Protein AF-A0A535D426-F1 (afdb_monomer_lite)

Radius of gyration: 14.11 Å; chains: 1; bounding box: 33×24×41 Å

Structure (mmCIF, N/CA/C/O backbone):
data_AF-A0A535D426-F1
#
_entry.id   AF-A0A535D426-F1
#
loop_
_atom_site.group_PDB
_atom_site.id
_atom_site.type_symbol
_atom_site.label_atom_id
_atom_site.label_alt_id
_atom_site.label_comp_id
_atom_site.label_asym_id
_atom_site.label_entity_id
_atom_site.label_seq_id
_atom_site.pdbx_PDB_ins_code
_atom_site.Cartn_x
_atom_site.Cartn_y
_atom_site.Cartn_z
_atom_site.occupancy
_atom_site.B_iso_or_equiv
_atom_site.auth_seq_id
_atom_site.auth_comp_id
_atom_site.auth_asym_id
_atom_site.auth_atom_id
_atom_site.pdbx_PDB_model_num
ATOM 1 N N . MET A 1 1 ? 3.350 -9.212 21.946 1.00 76.25 1 MET A N 1
ATOM 2 C CA . MET A 1 1 ? 3.458 -9.262 20.469 1.00 76.25 1 MET A CA 1
ATOM 3 C C . MET A 1 1 ? 3.745 -7.859 19.981 1.00 76.25 1 MET A C 1
ATOM 5 O O . MET A 1 1 ? 3.282 -6.935 20.636 1.00 76.25 1 MET A O 1
ATOM 9 N N . ALA A 1 2 ? 4.517 -7.709 18.905 1.00 88.38 2 ALA A N 1
ATOM 10 C CA . ALA A 1 2 ? 4.819 -6.386 18.370 1.00 88.38 2 ALA A CA 1
ATOM 11 C C . ALA A 1 2 ? 3.609 -5.803 17.623 1.00 88.38 2 ALA A C 1
ATOM 13 O O . ALA A 1 2 ? 2.902 -6.553 16.942 1.00 88.38 2 ALA A O 1
ATOM 14 N N . THR A 1 3 ? 3.366 -4.501 17.755 1.00 95.12 3 THR A N 1
ATOM 15 C CA . THR A 1 3 ? 2.287 -3.801 17.039 1.00 95.12 3 THR A CA 1
ATOM 16 C C . THR A 1 3 ? 2.575 -3.739 15.531 1.00 95.12 3 THR A C 1
ATOM 18 O O . THR A 1 3 ? 3.729 -3.896 15.113 1.00 95.12 3 THR A O 1
ATOM 21 N N . PRO A 1 4 ? 1.560 -3.519 14.672 1.00 93.94 4 PRO A N 1
ATOM 22 C CA . PRO A 1 4 ? 1.787 -3.292 13.246 1.00 93.94 4 PRO A CA 1
ATOM 23 C C . PRO A 1 4 ? 2.819 -2.188 12.973 1.00 93.94 4 PRO A C 1
ATOM 25 O O . PRO A 1 4 ? 3.704 -2.377 12.143 1.00 93.94 4 PRO A O 1
ATOM 28 N N . GLU A 1 5 ? 2.774 -1.082 13.716 1.00 93.06 5 GLU A N 1
ATOM 29 C CA . GLU A 1 5 ? 3.748 0.007 13.625 1.00 93.06 5 GLU A CA 1
ATOM 30 C C . GLU A 1 5 ? 5.164 -0.433 13.999 1.00 93.06 5 GLU A C 1
ATOM 32 O O . GLU A 1 5 ? 6.110 -0.123 13.282 1.00 93.06 5 GLU A O 1
ATOM 37 N N . GLU A 1 6 ? 5.326 -1.200 15.078 1.00 94.69 6 GLU A N 1
ATOM 38 C CA . GLU A 1 6 ? 6.635 -1.732 15.468 1.00 94.69 6 GLU A CA 1
ATOM 39 C C . GLU A 1 6 ? 7.207 -2.679 14.406 1.00 94.69 6 GLU A C 1
ATOM 41 O O . GLU A 1 6 ? 8.421 -2.724 14.202 1.00 94.69 6 GLU A O 1
ATOM 46 N N . ASN A 1 7 ? 6.351 -3.434 13.712 1.00 95.38 7 ASN A N 1
ATOM 47 C CA . ASN A 1 7 ? 6.781 -4.288 12.607 1.00 95.38 7 ASN A CA 1
ATOM 48 C C . ASN A 1 7 ? 7.218 -3.469 11.387 1.00 95.38 7 ASN A C 1
ATOM 50 O O . ASN A 1 7 ? 8.231 -3.808 10.780 1.00 95.38 7 ASN A O 1
ATOM 54 N N . LEU A 1 8 ? 6.519 -2.377 11.060 1.00 93.75 8 LEU A N 1
ATOM 55 C CA . LEU A 1 8 ? 6.938 -1.458 9.994 1.00 93.75 8 LEU A CA 1
ATOM 56 C C . LEU A 1 8 ? 8.305 -0.833 10.300 1.00 93.75 8 LEU A C 1
ATOM 58 O O . LEU A 1 8 ? 9.195 -0.875 9.451 1.00 93.75 8 LEU A O 1
ATOM 62 N N . THR A 1 9 ? 8.520 -0.374 11.537 1.00 93.00 9 THR A N 1
ATOM 63 C CA . THR A 1 9 ? 9.810 0.186 11.970 1.00 93.00 9 THR A CA 1
ATOM 64 C C . THR A 1 9 ? 10.952 -0.823 11.829 1.00 93.00 9 THR A C 1
ATOM 66 O O . THR A 1 9 ? 12.026 -0.472 11.347 1.00 93.00 9 THR A O 1
ATOM 69 N N . LYS A 1 10 ? 10.736 -2.098 12.185 1.00 95.44 10 LYS A N 1
ATOM 70 C CA . LYS A 1 10 ? 11.750 -3.163 12.014 1.00 95.44 10 LYS A CA 1
ATOM 71 C C . LYS A 1 10 ? 12.114 -3.421 10.553 1.00 95.44 10 LYS A C 1
ATOM 73 O O . LYS A 1 10 ? 13.227 -3.857 10.280 1.00 95.44 10 LYS A O 1
ATOM 78 N N . LEU A 1 11 ? 11.184 -3.169 9.633 1.00 94.00 11 LEU A N 1
ATOM 79 C CA . LEU A 1 11 ? 11.405 -3.275 8.192 1.00 94.00 11 LEU A CA 1
ATOM 80 C C . LEU A 1 11 ? 12.024 -2.001 7.592 1.00 94.00 11 LEU A C 1
ATOM 82 O O . LEU A 1 11 ? 12.288 -1.973 6.393 1.00 94.00 11 LEU A O 1
ATOM 86 N N . GLY A 1 12 ? 12.254 -0.954 8.395 1.00 93.12 12 GLY A N 1
ATOM 87 C CA . GLY A 1 12 ? 12.725 0.345 7.909 1.00 93.12 12 GLY A CA 1
ATOM 88 C C . GLY A 1 12 ? 11.685 1.073 7.055 1.00 93.12 12 GLY A C 1
ATOM 89 O O . GLY A 1 12 ? 12.051 1.832 6.160 1.00 93.12 12 GLY A O 1
ATOM 90 N N . LEU A 1 13 ? 10.396 0.805 7.289 1.00 92.00 13 LEU A N 1
ATOM 91 C CA . LEU A 1 13 ? 9.284 1.383 6.542 1.00 92.00 13 LEU A CA 1
ATOM 92 C C . LEU A 1 13 ? 8.540 2.412 7.391 1.00 92.00 13 LEU A C 1
ATOM 94 O O . LEU A 1 13 ? 8.255 2.184 8.565 1.00 92.00 13 LEU A O 1
ATOM 98 N N . GLU A 1 14 ? 8.149 3.511 6.755 1.00 89.25 14 GLU A N 1
ATOM 99 C CA . GLU A 1 14 ? 7.324 4.556 7.354 1.00 89.25 14 GLU A CA 1
ATOM 100 C C . GLU A 1 14 ? 6.016 4.700 6.577 1.00 89.25 14 GLU A C 1
ATOM 102 O O . GLU A 1 14 ? 5.972 4.522 5.355 1.00 89.25 14 GLU A O 1
ATOM 107 N N . LEU A 1 15 ? 4.933 5.015 7.288 1.00 88.88 15 LEU A N 1
ATOM 108 C CA . LEU A 1 15 ? 3.656 5.291 6.643 1.00 88.88 15 LEU A CA 1
ATOM 109 C C . LEU A 1 15 ? 3.709 6.664 5.958 1.00 88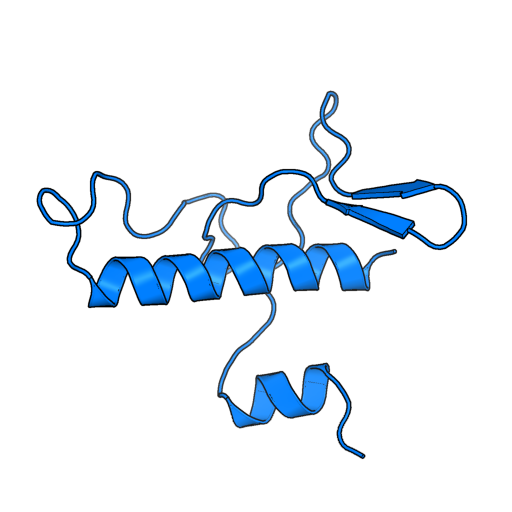.88 15 LEU A C 1
ATOM 111 O O . LEU A 1 15 ? 4.128 7.633 6.594 1.00 88.88 15 LEU A O 1
ATOM 115 N N . PRO A 1 16 ? 3.269 6.772 4.692 1.00 86.56 16 PRO A N 1
ATOM 116 C CA . PRO A 1 16 ? 3.135 8.062 4.035 1.00 86.56 16 PRO A CA 1
ATOM 117 C C . PRO A 1 16 ? 2.013 8.877 4.682 1.00 86.56 16 PRO A C 1
ATOM 119 O O . PRO A 1 16 ? 1.158 8.342 5.398 1.00 86.56 16 PRO A O 1
ATOM 122 N N . ASP A 1 17 ? 1.976 10.171 4.362 1.00 82.31 17 ASP A N 1
ATOM 123 C CA . ASP A 1 17 ? 0.827 10.991 4.722 1.00 82.31 17 ASP A CA 1
ATOM 124 C C . ASP A 1 17 ? -0.440 10.390 4.079 1.00 82.31 17 ASP A C 1
ATOM 126 O O . ASP A 1 17 ? -0.434 10.034 2.892 1.00 82.31 17 ASP A O 1
ATOM 130 N N . PRO A 1 18 ? -1.535 10.244 4.843 1.00 74.25 18 PRO A N 1
ATOM 131 C CA . PRO A 1 18 ? -2.769 9.685 4.322 1.00 74.25 18 PRO A CA 1
ATOM 132 C C . PRO A 1 18 ? -3.245 10.479 3.106 1.00 74.25 18 PRO A C 1
ATOM 134 O O . PRO A 1 18 ? -3.283 11.710 3.136 1.00 74.25 18 PRO A O 1
ATOM 137 N N . ALA A 1 19 ? -3.648 9.779 2.043 1.00 68.56 19 ALA A N 1
ATOM 138 C CA . ALA A 1 19 ? -4.173 10.443 0.858 1.00 68.56 19 ALA A CA 1
ATOM 139 C C . ALA A 1 19 ? -5.367 11.341 1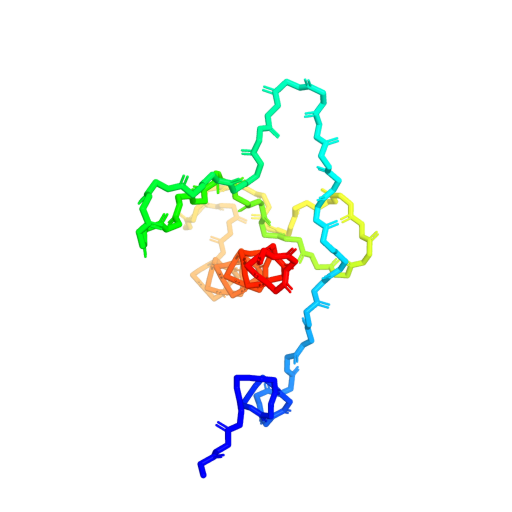.242 1.00 68.56 19 ALA A C 1
ATOM 141 O O . ALA A 1 19 ? -6.231 10.893 2.006 1.00 68.56 19 ALA A O 1
ATOM 142 N N . PRO A 1 20 ? -5.445 12.582 0.722 1.00 68.50 20 PRO A N 1
ATOM 143 C CA . PRO A 1 20 ? -6.597 13.431 0.968 1.00 68.50 20 PRO A CA 1
ATOM 144 C C . PRO A 1 20 ? -7.865 12.749 0.448 1.00 68.50 20 PRO A C 1
ATOM 146 O O . PRO A 1 20 ? -7.841 11.986 -0.533 1.00 68.50 20 PRO A O 1
ATOM 149 N N . GLU A 1 21 ? -8.968 13.022 1.137 1.00 65.00 21 GLU A N 1
ATOM 150 C CA . GLU A 1 21 ? -10.297 12.711 0.634 1.00 65.00 21 GLU A CA 1
ATOM 151 C C . GLU A 1 21 ? -10.533 13.603 -0.584 1.00 65.00 21 GLU A C 1
ATOM 153 O O . GLU A 1 21 ? -10.481 14.829 -0.499 1.00 65.00 21 GLU A O 1
ATOM 158 N N . GLU A 1 22 ? -10.705 12.985 -1.747 1.00 64.44 22 GLU A N 1
ATOM 159 C CA . GLU A 1 22 ? -11.129 13.703 -2.943 1.00 64.44 22 GLU A CA 1
ATOM 160 C C . GLU A 1 22 ? -12.654 13.762 -2.907 1.00 64.44 22 GLU A C 1
ATOM 162 O O . GLU A 1 22 ? -13.292 12.776 -2.538 1.00 64.44 22 GLU A O 1
ATOM 167 N N . SER A 1 23 ? -13.248 14.899 -3.284 1.00 57.66 23 SER A N 1
ATOM 168 C CA . SER A 1 23 ? -14.671 15.200 -3.039 1.00 57.66 23 SER A CA 1
ATOM 169 C C . SER A 1 23 ? -15.663 14.167 -3.594 1.00 57.66 23 SER A C 1
ATOM 171 O O . SER A 1 23 ? -16.824 14.180 -3.204 1.00 57.66 23 SER A O 1
ATOM 173 N N . ASN A 1 24 ? -15.213 13.280 -4.489 1.00 63.94 24 ASN A N 1
ATOM 174 C CA . ASN A 1 24 ? -16.024 12.258 -5.148 1.00 63.94 24 ASN A CA 1
ATOM 175 C C . ASN A 1 24 ? -15.540 10.814 -4.887 1.00 63.94 24 ASN A C 1
ATOM 177 O O . ASN A 1 24 ? -16.035 9.895 -5.537 1.00 63.94 24 ASN A O 1
ATOM 181 N N . ASN A 1 25 ? -14.565 10.580 -3.996 1.00 64.31 25 ASN A N 1
ATOM 182 C CA . ASN A 1 25 ? -14.024 9.238 -3.755 1.00 64.31 25 ASN A CA 1
ATOM 183 C C . ASN A 1 25 ? -13.753 8.970 -2.266 1.00 64.31 25 ASN A C 1
ATOM 185 O O . ASN A 1 25 ? -12.784 9.468 -1.686 1.00 64.31 25 ASN A O 1
ATOM 189 N N . THR A 1 26 ? -14.592 8.131 -1.655 1.00 81.69 26 THR A N 1
ATOM 190 C CA . THR A 1 26 ? -14.384 7.648 -0.289 1.00 81.69 26 THR A CA 1
ATOM 191 C C . THR A 1 26 ? -13.233 6.639 -0.265 1.00 81.69 26 THR A C 1
ATOM 193 O O . THR A 1 26 ? -13.271 5.614 -0.943 1.00 81.69 26 THR A O 1
ATOM 196 N N . ARG A 1 27 ? -12.186 6.912 0.524 1.00 85.38 27 ARG A N 1
ATOM 197 C CA . ARG A 1 27 ? -10.979 6.062 0.576 1.00 85.38 27 ARG A CA 1
ATOM 198 C C . ARG A 1 27 ? -11.188 4.739 1.304 1.00 85.38 27 ARG A C 1
ATOM 200 O O . ARG A 1 27 ? -10.510 3.765 0.983 1.00 85.38 27 ARG A O 1
ATOM 207 N N . CYS A 1 28 ? -12.094 4.719 2.276 1.00 89.88 28 CYS A N 1
ATOM 208 C CA . CYS A 1 28 ? -12.465 3.529 3.023 1.00 89.88 28 CYS A CA 1
ATOM 209 C C . CYS A 1 28 ? -13.930 3.619 3.449 1.00 89.88 28 CYS A C 1
ATOM 211 O O . CYS A 1 28 ? -14.345 4.644 3.986 1.00 89.88 28 CYS A O 1
ATOM 213 N N . VAL A 1 29 ? -14.701 2.553 3.246 1.00 91.38 29 VAL A N 1
ATOM 214 C CA . VAL A 1 29 ? -16.063 2.431 3.785 1.00 91.38 29 VAL A CA 1
ATOM 215 C C . VAL A 1 29 ? -16.162 1.217 4.696 1.00 91.38 29 VAL A C 1
ATOM 217 O O . VAL A 1 29 ? -15.568 0.172 4.428 1.00 91.38 29 VAL A O 1
ATOM 220 N N . ARG A 1 30 ? -16.936 1.347 5.777 1.00 93.19 30 ARG A N 1
ATOM 221 C CA . ARG A 1 30 ? -17.195 0.259 6.722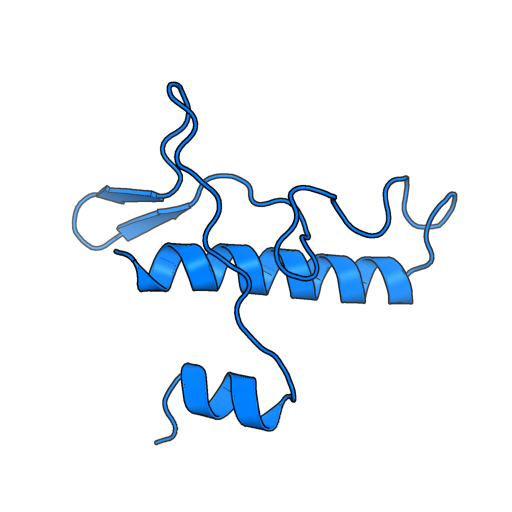 1.00 93.19 30 ARG A CA 1
ATOM 222 C C . ARG A 1 30 ? -18.600 -0.295 6.532 1.00 93.19 30 ARG A C 1
ATOM 224 O O . ARG A 1 30 ? -19.573 0.447 6.624 1.00 93.19 30 ARG A O 1
ATOM 231 N N . VAL A 1 31 ? -18.704 -1.609 6.343 1.00 96.75 31 VAL A N 1
ATOM 232 C CA . VAL A 1 31 ? -19.978 -2.340 6.310 1.00 96.75 31 VAL A CA 1
ATOM 233 C C . VAL A 1 31 ? -19.929 -3.419 7.387 1.00 96.75 31 VAL A C 1
ATOM 235 O O . VAL A 1 31 ? -19.261 -4.440 7.237 1.00 96.75 31 VAL A O 1
ATOM 238 N N . GLY A 1 32 ? -20.590 -3.163 8.519 1.00 95.75 32 GLY A N 1
ATOM 239 C CA . GLY A 1 32 ? -20.513 -4.028 9.698 1.00 95.75 32 GLY A CA 1
ATOM 240 C C . GLY A 1 32 ? -19.088 -4.107 10.258 1.00 95.75 32 GLY A C 1
ATOM 241 O O . GLY A 1 32 ? -18.556 -3.126 10.785 1.00 95.75 32 GLY A O 1
ATOM 242 N N . ASN A 1 33 ? -18.467 -5.281 10.156 1.00 96.31 33 ASN A N 1
ATOM 243 C CA . ASN A 1 33 ? -17.085 -5.543 10.569 1.00 96.31 33 ASN A CA 1
ATOM 244 C C . ASN A 1 33 ? -16.086 -5.595 9.397 1.00 96.31 33 ASN A C 1
ATOM 246 O O . ASN A 1 33 ? -14.931 -5.948 9.617 1.00 96.31 33 ASN A O 1
ATOM 250 N N . LEU A 1 34 ? -16.509 -5.251 8.177 1.00 96.62 34 LEU A N 1
ATOM 251 C CA . LEU A 1 34 ? -15.653 -5.221 6.992 1.00 96.62 34 LEU A CA 1
ATOM 252 C C . LEU A 1 34 ? -15.273 -3.786 6.627 1.00 96.62 34 LEU A C 1
ATOM 254 O O . LEU A 1 34 ? -16.125 -2.895 6.627 1.00 96.62 34 LEU A O 1
ATOM 258 N N . LEU A 1 35 ? -14.001 -3.589 6.281 1.00 94.38 35 LEU A N 1
ATOM 259 C CA . LEU A 1 35 ? -13.474 -2.353 5.705 1.00 94.38 35 LEU A CA 1
ATOM 260 C C . LEU A 1 35 ? -13.159 -2.585 4.227 1.00 94.38 35 LEU A C 1
ATOM 262 O O . LEU A 1 35 ? -12.405 -3.496 3.892 1.00 94.38 35 LEU A O 1
ATOM 266 N N . TYR A 1 36 ? -13.725 -1.751 3.358 1.00 93.31 36 TYR A N 1
ATOM 267 C CA . TYR A 1 36 ? -13.459 -1.754 1.923 1.00 93.31 36 TYR A CA 1
ATOM 268 C C . TYR A 1 36 ? -12.625 -0.533 1.577 1.00 93.31 36 TYR A C 1
ATOM 270 O O . TYR A 1 36 ? -13.077 0.597 1.753 1.00 93.31 36 TYR A O 1
ATOM 278 N N . LEU A 1 37 ? -11.414 -0.772 1.085 1.00 92.12 37 LEU A N 1
ATOM 279 C CA . LEU A 1 37 ? -10.494 0.270 0.652 1.00 92.12 37 LEU A CA 1
ATOM 280 C C . LEU A 1 37 ? -10.640 0.494 -0.851 1.00 92.12 37 LEU A C 1
ATOM 282 O O . LEU A 1 37 ? -10.720 -0.459 -1.627 1.00 92.12 37 LEU A O 1
ATOM 286 N N . SER A 1 38 ? -10.635 1.759 -1.250 1.00 90.44 38 SER A N 1
ATOM 287 C CA . SER A 1 38 ? -10.492 2.147 -2.653 1.00 90.44 38 SER A CA 1
ATOM 288 C C . SER A 1 38 ? -9.057 1.909 -3.138 1.00 90.44 38 SER A C 1
ATOM 290 O O . SER A 1 38 ? -8.187 1.497 -2.377 1.00 90.44 38 SER A O 1
ATOM 292 N N . ALA A 1 39 ? -8.790 2.162 -4.419 1.00 88.81 39 ALA A N 1
ATOM 293 C CA . ALA A 1 39 ? -7.436 2.057 -4.955 1.00 88.81 39 ALA A CA 1
ATOM 294 C C . ALA A 1 39 ? -6.504 3.141 -4.376 1.00 88.81 39 ALA A C 1
ATOM 296 O O . ALA A 1 39 ? -6.869 4.321 -4.314 1.00 88.81 39 ALA A O 1
ATOM 297 N N . HIS A 1 40 ? -5.269 2.748 -4.043 1.00 88.31 40 HIS A N 1
ATOM 298 C CA . HIS A 1 40 ? -4.200 3.644 -3.595 1.00 88.31 40 HIS A CA 1
ATOM 299 C C . HIS A 1 40 ? -3.007 3.555 -4.537 1.00 88.31 40 HIS A C 1
ATOM 301 O O . HIS A 1 40 ? -2.495 2.472 -4.815 1.00 88.31 40 HIS A O 1
ATOM 307 N N . ALA A 1 41 ? -2.557 4.710 -5.018 1.00 88.44 41 ALA A N 1
ATOM 308 C CA . ALA A 1 41 ? -1.355 4.798 -5.833 1.00 88.44 41 ALA A CA 1
ATOM 309 C C . ALA A 1 41 ? -0.098 4.529 -4.980 1.00 88.44 41 ALA A C 1
ATOM 311 O O . ALA A 1 41 ? -0.083 4.876 -3.795 1.00 88.44 41 ALA A O 1
ATOM 312 N N . PRO A 1 42 ? 0.970 3.964 -5.566 1.00 90.06 42 PRO A N 1
ATOM 313 C CA . PRO A 1 42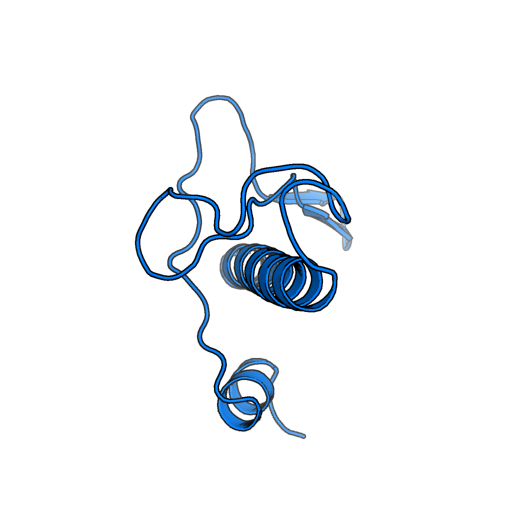 ? 2.234 3.757 -4.876 1.00 90.06 42 PRO A CA 1
ATOM 314 C C . PRO A 1 42 ? 2.959 5.095 -4.683 1.00 90.06 42 PR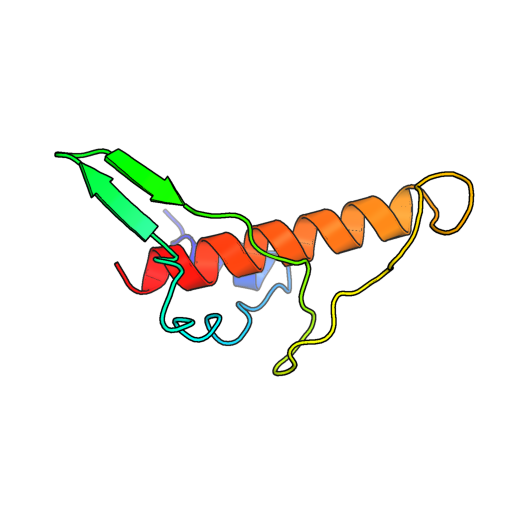O A C 1
ATOM 316 O O . PRO A 1 42 ? 3.722 5.532 -5.539 1.00 90.06 42 PRO A O 1
ATOM 319 N N . ARG A 1 43 ? 2.692 5.782 -3.568 1.00 85.12 43 ARG A N 1
ATOM 320 C CA . ARG A 1 43 ? 3.281 7.092 -3.247 1.00 85.12 43 ARG A CA 1
ATOM 321 C C . ARG A 1 43 ? 4.502 6.939 -2.345 1.00 85.12 43 ARG A C 1
ATOM 323 O O . ARG A 1 43 ? 4.450 6.228 -1.344 1.00 85.12 43 ARG A O 1
ATOM 330 N N . LYS A 1 44 ? 5.586 7.646 -2.674 1.00 79.88 44 LYS A N 1
ATOM 331 C CA . LYS A 1 44 ? 6.805 7.718 -1.853 1.00 79.88 44 LYS A CA 1
ATOM 332 C C . LYS A 1 44 ? 6.933 9.123 -1.266 1.00 79.88 44 LYS A C 1
ATOM 334 O O . LYS A 1 44 ? 7.036 10.099 -2.002 1.00 79.88 44 LYS A O 1
ATOM 339 N N . GLY A 1 45 ? 6.928 9.225 0.063 1.00 71.81 45 GLY A N 1
ATOM 340 C CA . GLY A 1 45 ? 7.021 10.501 0.780 1.00 71.81 45 GLY A CA 1
ATOM 341 C C . GLY A 1 45 ? 5.706 11.291 0.839 1.00 71.81 45 GLY A C 1
ATOM 342 O O . GLY A 1 45 ? 4.621 10.724 0.742 1.00 71.81 45 GLY A O 1
ATOM 343 N N . LYS A 1 46 ? 5.812 12.614 1.029 1.00 64.00 46 LYS A N 1
ATOM 344 C CA . LYS A 1 46 ? 4.683 13.534 1.300 1.00 64.00 46 LYS A CA 1
ATOM 345 C C . LYS A 1 46 ? 4.011 14.120 0.045 1.00 64.00 46 LYS A C 1
ATOM 347 O O . LYS A 1 46 ? 3.345 15.149 0.116 1.00 64.00 46 LYS A O 1
ATOM 352 N N . GLY A 1 47 ? 4.225 13.505 -1.117 1.00 63.72 47 GLY A N 1
ATOM 353 C CA . GLY A 1 47 ? 3.733 13.985 -2.411 1.00 63.72 47 GLY A CA 1
ATOM 354 C C . GLY A 1 47 ? 2.545 13.191 -2.959 1.00 63.72 47 GLY A C 1
ATOM 355 O O . GLY A 1 47 ? 2.157 12.147 -2.435 1.00 63.72 47 GLY A O 1
ATOM 356 N N . THR A 1 48 ? 1.976 13.680 -4.060 1.00 66.44 48 THR A N 1
ATOM 357 C CA . THR A 1 48 ? 0.938 12.975 -4.833 1.00 66.44 48 THR A CA 1
ATOM 358 C C . THR A 1 48 ? 1.508 12.127 -5.970 1.00 66.44 48 THR A C 1
ATOM 360 O O . THR A 1 48 ? 0.757 11.375 -6.593 1.00 66.44 48 THR A O 1
ATOM 363 N N . GLU A 1 49 ? 2.814 12.219 -6.226 1.00 70.50 49 GLU A N 1
ATOM 364 C CA . GLU A 1 49 ? 3.477 11.520 -7.322 1.00 70.50 49 GLU A CA 1
ATOM 365 C C . GLU A 1 49 ? 3.565 10.013 -7.061 1.00 70.50 49 GLU A C 1
ATOM 367 O O . GLU A 1 49 ? 4.019 9.547 -6.012 1.00 70.50 49 GLU A O 1
ATOM 372 N N . SER A 1 50 ? 3.101 9.246 -8.045 1.00 79.06 50 SER A N 1
ATOM 373 C CA . SER A 1 50 ? 3.240 7.796 -8.065 1.00 79.06 50 SER A CA 1
ATOM 374 C C . SER A 1 50 ? 4.671 7.435 -8.438 1.00 79.06 50 SER A C 1
ATOM 376 O O . SER A 1 50 ? 5.192 7.932 -9.436 1.00 79.06 50 SER A O 1
ATOM 378 N N . VAL A 1 51 ? 5.290 6.524 -7.692 1.00 88.69 51 VAL A N 1
ATOM 379 C CA . VAL A 1 51 ? 6.588 5.981 -8.092 1.00 88.69 51 VAL A CA 1
ATOM 380 C C . VAL A 1 51 ? 6.435 4.980 -9.230 1.00 88.69 51 VAL A C 1
ATOM 382 O O . VAL A 1 51 ? 5.435 4.266 -9.312 1.00 88.69 51 VAL A O 1
ATOM 385 N N . TYR A 1 52 ? 7.455 4.930 -10.088 1.00 92.25 52 TYR A N 1
ATOM 386 C CA . TYR A 1 52 ? 7.616 3.936 -11.152 1.00 92.25 52 TYR A CA 1
ATOM 387 C C . TYR A 1 52 ? 6.401 3.808 -12.101 1.00 92.25 52 TYR A C 1
ATOM 389 O O . TYR A 1 52 ? 5.815 2.729 -12.207 1.00 92.25 52 TYR A O 1
ATOM 397 N N . PRO A 1 53 ? 5.997 4.884 -12.806 1.00 91.56 53 PRO A N 1
ATOM 398 C CA . PRO A 1 53 ? 4.933 4.798 -13.804 1.00 91.56 53 PRO A CA 1
ATOM 399 C C . PRO A 1 53 ? 5.373 3.984 -15.033 1.00 91.56 53 PRO A C 1
ATOM 401 O O . PRO A 1 53 ? 6.496 4.130 -15.511 1.00 91.56 53 PRO A O 1
ATOM 404 N N . GLY A 1 54 ? 4.464 3.168 -15.578 1.00 92.94 54 GLY A N 1
ATOM 405 C CA . GLY A 1 54 ? 4.672 2.412 -16.819 1.00 92.94 54 GLY A CA 1
ATOM 406 C C . GLY A 1 54 ? 4.297 0.931 -16.712 1.00 92.94 54 GLY A C 1
ATOM 407 O O . GLY A 1 54 ? 3.656 0.501 -15.755 1.00 92.94 54 GLY A O 1
ATOM 408 N N . VAL A 1 55 ? 4.664 0.145 -17.726 1.00 96.75 55 VAL A N 1
ATOM 409 C CA . VAL A 1 55 ? 4.367 -1.292 -17.827 1.00 96.75 55 VAL A CA 1
ATOM 410 C C . VAL A 1 55 ? 5.556 -2.125 -17.344 1.00 96.75 55 VAL A C 1
ATOM 412 O O . VAL A 1 55 ? 6.688 -1.936 -17.795 1.00 96.75 55 VAL A O 1
ATOM 415 N N . VAL A 1 56 ? 5.303 -3.086 -16.451 1.00 97.38 56 VAL A N 1
ATOM 416 C CA . VAL A 1 56 ? 6.332 -4.001 -15.927 1.00 97.38 56 VAL A CA 1
ATOM 417 C C . VAL A 1 56 ? 6.932 -4.843 -17.051 1.00 97.38 56 VAL A C 1
ATOM 419 O O . VAL A 1 56 ? 6.211 -5.421 -17.858 1.00 97.38 56 VAL A O 1
ATOM 422 N N . GLY A 1 57 ? 8.261 -4.908 -17.104 1.00 96.81 57 GLY A N 1
ATOM 423 C CA . GLY A 1 57 ? 9.010 -5.603 -18.151 1.00 96.81 57 GLY A CA 1
ATOM 424 C C . GLY A 1 57 ? 9.236 -4.779 -19.422 1.00 96.81 57 GLY A C 1
ATOM 425 O O . GLY A 1 57 ? 9.983 -5.225 -20.288 1.00 96.81 57 GLY A O 1
ATOM 426 N N . ARG A 1 58 ? 8.644 -3.581 -19.526 1.00 97.88 58 ARG A N 1
ATOM 427 C CA . ARG A 1 58 ? 8.910 -2.625 -20.611 1.00 97.88 58 ARG A CA 1
ATOM 428 C C . ARG A 1 58 ? 9.515 -1.327 -20.088 1.00 97.88 58 ARG A C 1
ATOM 430 O O . ARG A 1 58 ? 10.615 -0.968 -20.483 1.00 97.88 58 ARG A O 1
ATOM 437 N N . ASP A 1 59 ? 8.793 -0.659 -19.194 1.00 97.25 59 ASP A N 1
ATOM 438 C CA . ASP A 1 59 ? 9.137 0.666 -18.671 1.00 97.25 59 ASP A CA 1
ATOM 439 C C . ASP A 1 59 ? 9.718 0.572 -17.247 1.00 97.25 59 ASP A C 1
ATOM 441 O O . ASP A 1 59 ? 10.545 1.390 -16.851 1.00 97.25 59 ASP A O 1
ATOM 445 N N . VAL A 1 60 ? 9.307 -0.449 -16.480 1.00 97.44 60 VAL A N 1
ATOM 446 C CA . VAL A 1 60 ? 9.771 -0.696 -15.105 1.00 97.44 60 VAL A CA 1
ATOM 447 C C . VAL A 1 60 ? 10.220 -2.141 -14.922 1.00 97.44 60 VAL A C 1
ATOM 449 O O . VAL A 1 60 ? 9.632 -3.078 -15.467 1.00 97.44 60 VAL A O 1
ATOM 452 N N . THR A 1 61 ? 11.274 -2.343 -14.140 1.00 98.06 61 THR A N 1
ATOM 453 C CA . THR A 1 61 ? 11.776 -3.680 -13.795 1.00 98.06 61 THR A CA 1
ATOM 454 C C . THR A 1 61 ? 10.886 -4.360 -12.750 1.00 98.06 61 THR A C 1
ATOM 456 O O . THR A 1 61 ? 10.122 -3.703 -12.042 1.00 98.06 61 THR A O 1
ATOM 459 N N . LEU A 1 62 ? 11.015 -5.683 -12.598 1.00 97.75 62 LEU A N 1
ATOM 460 C CA . LEU A 1 62 ? 10.300 -6.425 -11.552 1.00 97.75 62 LEU A CA 1
ATOM 461 C C . LEU A 1 62 ? 10.613 -5.886 -10.146 1.00 97.75 62 LEU A C 1
ATOM 463 O O . LEU A 1 62 ? 9.700 -5.715 -9.345 1.00 97.75 62 LEU A O 1
ATOM 467 N N . ALA A 1 63 ? 11.881 -5.572 -9.865 1.00 97.44 63 ALA A N 1
ATOM 468 C CA . ALA A 1 63 ? 12.297 -5.033 -8.571 1.00 97.44 63 ALA A CA 1
ATOM 469 C C . ALA A 1 63 ? 11.647 -3.667 -8.284 1.00 97.44 63 ALA A C 1
ATOM 471 O O . ALA A 1 63 ? 11.123 -3.446 -7.195 1.00 97.44 63 ALA A O 1
ATOM 472 N N . GLN A 1 64 ? 11.598 -2.777 -9.281 1.00 96.12 64 GLN A N 1
ATOM 473 C CA . GLN A 1 64 ? 10.909 -1.485 -9.160 1.00 96.12 64 GLN A CA 1
ATOM 474 C C . GLN A 1 64 ? 9.399 -1.656 -8.962 1.00 96.12 64 GLN A C 1
ATOM 476 O O . GLN A 1 64 ? 8.801 -0.958 -8.150 1.00 96.12 64 GLN A O 1
ATOM 481 N N . ALA A 1 6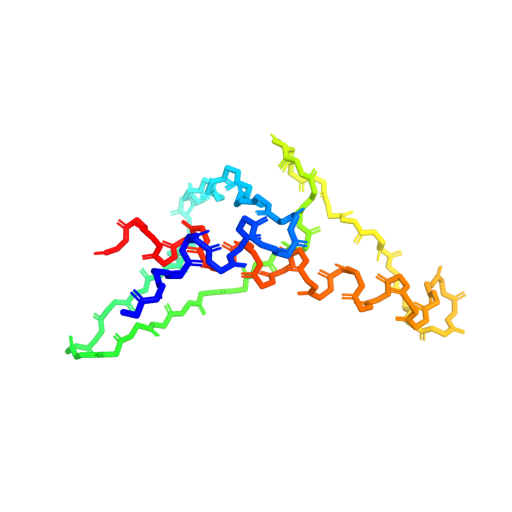5 ? 8.776 -2.614 -9.652 1.00 96.38 65 ALA A N 1
ATOM 482 C CA . ALA A 1 65 ? 7.359 -2.918 -9.472 1.00 96.38 65 ALA A CA 1
ATOM 483 C C . ALA A 1 65 ? 7.052 -3.472 -8.067 1.00 96.38 65 ALA A C 1
ATOM 485 O O . ALA A 1 65 ? 6.024 -3.136 -7.483 1.00 96.38 65 ALA A O 1
ATOM 486 N N . GLN A 1 66 ? 7.948 -4.281 -7.494 1.00 96.81 66 GLN A N 1
ATOM 487 C CA . GLN A 1 66 ? 7.833 -4.767 -6.114 1.00 96.81 66 GLN A CA 1
ATOM 488 C C . GLN A 1 66 ? 7.991 -3.633 -5.092 1.00 96.81 66 GLN A C 1
ATOM 490 O O . GLN A 1 66 ? 7.241 -3.563 -4.114 1.00 96.81 66 GLN A O 1
ATOM 495 N N . GLU A 1 67 ? 8.920 -2.706 -5.332 1.00 94.62 67 GLU A N 1
ATOM 496 C CA . GLU A 1 67 ? 9.056 -1.501 -4.510 1.00 94.62 67 GLU A CA 1
ATOM 497 C C . GLU A 1 67 ? 7.791 -0.627 -4.615 1.00 94.62 67 GLU A C 1
ATOM 499 O O . GLU A 1 67 ? 7.245 -0.208 -3.595 1.00 94.62 67 GLU A O 1
ATOM 504 N N . ALA A 1 68 ? 7.241 -0.437 -5.822 1.00 94.25 68 ALA A N 1
ATOM 505 C CA . ALA A 1 68 ? 5.962 0.249 -6.020 1.00 94.25 68 ALA A CA 1
ATOM 506 C C . ALA A 1 68 ? 4.831 -0.430 -5.227 1.00 94.25 68 ALA A C 1
ATOM 508 O O . ALA A 1 68 ? 4.111 0.233 -4.484 1.00 94.25 68 ALA A O 1
ATOM 509 N N . ALA A 1 69 ? 4.704 -1.757 -5.312 1.00 95.19 69 ALA A N 1
ATOM 510 C CA . ALA A 1 69 ? 3.699 -2.513 -4.564 1.00 95.19 69 ALA A CA 1
ATOM 511 C C . ALA A 1 69 ? 3.830 -2.318 -3.042 1.00 95.19 69 ALA A C 1
ATOM 513 O O . ALA A 1 69 ? 2.820 -2.218 -2.343 1.00 95.19 69 ALA A O 1
ATOM 514 N N . THR A 1 70 ? 5.059 -2.182 -2.537 1.00 94.69 70 THR A N 1
ATOM 515 C CA . THR A 1 70 ? 5.320 -1.868 -1.125 1.00 94.69 70 THR A CA 1
ATOM 516 C C . THR A 1 70 ? 4.756 -0.493 -0.758 1.00 94.69 70 THR A C 1
ATOM 518 O O . THR A 1 70 ? 4.033 -0.368 0.229 1.00 94.69 70 THR A O 1
ATOM 521 N N . TYR A 1 71 ? 4.984 0.533 -1.582 1.00 93.25 71 TYR A N 1
ATOM 522 C CA . TYR A 1 71 ? 4.410 1.867 -1.357 1.00 93.25 71 TYR A CA 1
ATOM 523 C C . TYR A 1 71 ? 2.881 1.911 -1.481 1.00 93.25 71 TYR A C 1
ATOM 525 O O . TYR A 1 71 ? 2.223 2.642 -0.734 1.00 93.25 71 TYR A O 1
ATOM 533 N N . ALA A 1 72 ? 2.292 1.115 -2.378 1.00 93.19 72 ALA A N 1
ATOM 534 C CA . ALA A 1 72 ? 0.838 0.975 -2.465 1.00 93.19 72 ALA A CA 1
ATOM 535 C C . ALA A 1 72 ? 0.264 0.359 -1.175 1.00 93.19 72 ALA A C 1
ATOM 537 O O . ALA A 1 72 ? -0.700 0.884 -0.615 1.00 93.19 72 ALA A O 1
ATOM 538 N N . ALA A 1 73 ? 0.902 -0.693 -0.649 1.00 94.62 73 ALA A N 1
ATOM 539 C CA . ALA A 1 73 ? 0.520 -1.309 0.620 1.00 94.62 73 ALA A CA 1
ATOM 540 C C . ALA A 1 73 ? 0.638 -0.332 1.802 1.00 94.62 73 ALA A C 1
ATOM 542 O O . ALA A 1 73 ? -0.285 -0.229 2.609 1.00 94.62 73 ALA A O 1
ATOM 543 N N . LEU A 1 74 ? 1.721 0.446 1.880 1.00 93.31 74 LEU A N 1
ATOM 544 C CA . LEU A 1 74 ? 1.883 1.469 2.918 1.00 93.31 74 LEU A CA 1
ATOM 545 C C . LEU A 1 74 ? 0.794 2.548 2.841 1.00 93.31 74 LEU A C 1
ATOM 547 O O . LEU A 1 74 ? 0.272 2.970 3.870 1.00 93.31 74 LEU A O 1
ATOM 551 N N . SER A 1 75 ? 0.394 2.949 1.632 1.00 91.44 75 SER A N 1
ATOM 552 C CA . SER A 1 75 ? -0.684 3.926 1.421 1.00 91.44 75 SER A CA 1
ATOM 553 C C . SER A 1 75 ? -2.054 3.399 1.880 1.00 91.44 75 SER A C 1
ATOM 555 O O . SER A 1 75 ? -2.847 4.144 2.470 1.00 91.44 75 SER A O 1
ATOM 557 N N . LEU A 1 76 ? -2.320 2.105 1.664 1.00 92.69 76 LEU A N 1
ATOM 558 C CA . LEU A 1 76 ? -3.509 1.419 2.182 1.00 92.69 76 LEU A CA 1
ATOM 559 C C . LEU A 1 76 ? -3.505 1.386 3.717 1.00 92.69 76 LEU A C 1
ATOM 561 O O . LEU A 1 76 ? -4.494 1.766 4.343 1.00 92.69 76 LEU A O 1
ATOM 565 N N . ILE A 1 77 ? -2.382 0.999 4.332 1.00 93.38 77 ILE A N 1
ATOM 566 C CA . ILE A 1 77 ? -2.244 0.934 5.797 1.00 93.38 77 ILE A CA 1
ATOM 567 C C . ILE A 1 77 ? -2.390 2.326 6.428 1.00 93.38 77 ILE A C 1
ATOM 569 O O . ILE A 1 77 ? -3.080 2.472 7.437 1.00 93.38 77 ILE A O 1
ATOM 573 N N . ALA A 1 78 ? -1.814 3.364 5.815 1.00 91.06 78 ALA A N 1
ATOM 574 C CA . ALA A 1 78 ? -1.967 4.746 6.273 1.00 91.06 78 ALA A CA 1
ATOM 575 C C . ALA A 1 78 ? -3.440 5.192 6.290 1.00 91.06 78 ALA A C 1
ATOM 577 O O . ALA A 1 78 ? -3.858 5.934 7.178 1.00 91.06 78 ALA A O 1
ATOM 578 N N . THR A 1 79 ? -4.244 4.705 5.340 1.00 90.00 79 THR A N 1
ATOM 579 C CA . THR A 1 79 ? -5.693 4.948 5.319 1.00 90.00 79 THR A CA 1
ATOM 580 C C . THR A 1 79 ? -6.411 4.147 6.397 1.00 90.00 79 THR A C 1
ATOM 582 O O . THR A 1 79 ? -7.225 4.715 7.118 1.00 90.00 79 THR A O 1
ATOM 585 N N . LEU A 1 80 ? -6.082 2.861 6.555 1.00 91.75 80 LEU A N 1
ATOM 586 C CA . LEU A 1 80 ? -6.667 2.005 7.594 1.00 91.75 80 LEU A CA 1
ATOM 587 C C . LEU A 1 80 ? -6.451 2.559 9.002 1.00 91.75 80 LEU A C 1
ATOM 589 O O . LEU A 1 80 ? -7.355 2.484 9.821 1.00 91.75 80 LEU A O 1
ATOM 593 N N . LYS A 1 81 ? -5.290 3.164 9.274 1.00 90.19 81 LYS A N 1
ATOM 594 C CA . LYS A 1 81 ? -4.969 3.756 10.579 1.00 90.19 81 LYS A CA 1
ATOM 595 C C . LYS A 1 81 ? -5.895 4.914 10.989 1.00 90.19 81 LYS A C 1
ATOM 597 O O . LYS A 1 81 ? -5.936 5.270 12.162 1.00 90.19 81 LYS A O 1
ATOM 602 N N . ARG A 1 82 ? -6.602 5.533 10.038 1.00 83.38 82 ARG A N 1
ATOM 603 C CA . ARG A 1 82 ? -7.521 6.655 10.296 1.00 83.38 82 ARG A CA 1
ATOM 604 C C . ARG A 1 82 ? -8.960 6.228 10.590 1.00 83.38 82 ARG A C 1
ATOM 606 O O . ARG A 1 82 ? -9.760 7.102 10.920 1.00 83.38 82 ARG A O 1
ATOM 613 N N . VAL A 1 83 ? -9.289 4.951 10.396 1.00 79.88 83 VAL A N 1
ATOM 614 C CA . VAL A 1 83 ? -10.646 4.393 10.528 1.00 79.88 83 VAL A CA 1
ATOM 615 C C . VAL A 1 83 ? -10.806 3.719 11.881 1.00 79.88 83 VAL A C 1
ATOM 617 O O . VAL A 1 83 ? -11.897 3.873 12.472 1.00 79.88 83 VAL A O 1
#

Foldseek 3Di:
DDDPVRVCVVVVHDAAAADDDDPPDDQWDDDPPDIDGDFAALDDHHDPDHFQDDDDPPRDDPVSVVNRVVSRVSNNVNNVVVD

Secondary structure (DSSP, 8-state):
---HHHHHHHTT--PPPPPPPBTTB-SEEEETTEEEE-----B-SSSSPBSS-S-BTTTB-HHHHHHHHHHHHHHHHHHHTT-

Sequence (83 aa):
MATPEENLTKLGLELPDPAPEESNNTRCVRVGNLLYLSAHAPRKGKGTESVYPGVVGRDVTLAQAQEAATYAALSLIATLKRV

pLDDT: mean 87.87, std 10.44, range [57.66, 98.06]